Protein AF-A0A8K0GZN4-F1 (afdb_monomer_lite)

InterPro domains:
  IPR036641 HPT domain superfamily [G3DSA:1.20.120.160] (2-124)
  IPR036641 HPT domain superfamily [SSF47226] (6-118)
  IPR045871 Histidine-containing phosphotransfer protein 1-5/Phosphorelay intermediate protein YPD1 [PTHR28242] (8-88)

Sequence (128 aa):
MEANKPLRQQIASMRQSLFDEGILDNHYMQLENLEDNDNPNFAEEVMSLYCRDSTKIIASLHQALEKPGPLDVNKLDKLLHQLKGGSARTKSMFQQLQKEHDTLRARIEPYFQLLRQVGPCETAQRPK

Secondary structure (DSSP, 8-state):
--TTHHHHHHHHHHHHHHHHTTSS-HHHHHHHTT--SSSTTHHHHHHHHHHHHHHHHHHHHHHHHHSSSS--HHHHHHHHHHHHHHHHHHHHHHHHHHHHHHHHHHHHHHHHHHHHHH------PPP-

Foldseek 3Di:
DCPCVVVVVVVVVVVVVCVVVVVDDVLLVLQVVPADPVHHCSSVVLVVVLVVVLVVLVVVLVCQVPDPDDRPVVSNVVSVVVNVVSVVVSSVVSVVVVVVVVVVVVVVVVVVVVVVVVPPPPDDDDDD

Structure (mmCIF, N/CA/C/O backbone):
data_AF-A0A8K0GZN4-F1
#
_entry.id   AF-A0A8K0GZN4-F1
#
loop_
_atom_site.group_PDB
_atom_site.id
_atom_site.type_symbol
_atom_site.label_atom_id
_atom_site.label_alt_id
_atom_site.label_comp_id
_atom_site.label_asym_id
_atom_site.label_entity_id
_atom_site.label_seq_id
_atom_site.pdbx_PDB_ins_code
_atom_site.Cartn_x
_atom_site.Cartn_y
_atom_site.Cartn_z
_atom_site.occupancy
_atom_site.B_iso_or_equiv
_atom_site.auth_seq_id
_atom_site.auth_comp_id
_atom_site.auth_asym_id
_atom_site.auth_atom_id
_atom_site.pdbx_PDB_model_num
ATOM 1 N N . MET A 1 1 ? 34.543 0.104 -3.505 1.00 53.56 1 MET A N 1
ATOM 2 C CA . MET A 1 1 ? 33.255 0.419 -2.842 1.00 53.56 1 MET A CA 1
ATOM 3 C C . MET A 1 1 ? 32.899 -0.683 -1.831 1.00 53.56 1 MET A C 1
ATOM 5 O O . MET A 1 1 ? 31.916 -1.382 -2.021 1.00 53.56 1 MET A O 1
ATOM 9 N N . GLU A 1 2 ? 33.689 -0.873 -0.765 1.00 57.75 2 GLU A N 1
ATOM 10 C CA . GLU A 1 2 ? 33.465 -1.955 0.228 1.00 57.75 2 GLU A CA 1
ATOM 11 C C . GLU A 1 2 ? 32.754 -1.488 1.515 1.00 57.75 2 GLU A C 1
ATOM 13 O O . GLU A 1 2 ? 32.140 -2.293 2.208 1.00 57.75 2 GLU A O 1
ATOM 18 N N . ALA A 1 3 ? 32.751 -0.181 1.806 1.00 62.88 3 ALA A N 1
ATOM 19 C CA . ALA A 1 3 ? 32.280 0.365 3.085 1.00 62.88 3 ALA A CA 1
ATOM 20 C C . ALA A 1 3 ? 30.773 0.183 3.365 1.00 62.88 3 ALA A C 1
ATOM 22 O O . ALA A 1 3 ? 30.355 0.261 4.513 1.00 62.88 3 ALA A O 1
ATOM 23 N N . ASN A 1 4 ? 29.956 -0.091 2.341 1.00 69.12 4 ASN A N 1
ATOM 24 C CA . ASN A 1 4 ? 28.499 -0.228 2.481 1.00 69.12 4 ASN A CA 1
ATOM 25 C C . ASN A 1 4 ? 27.988 -1.671 2.385 1.00 69.12 4 ASN A C 1
ATOM 27 O O . ASN A 1 4 ? 26.781 -1.899 2.431 1.00 69.12 4 ASN A O 1
ATOM 31 N N . LYS A 1 5 ? 28.880 -2.656 2.253 1.00 75.44 5 LYS A N 1
ATOM 32 C CA . LYS A 1 5 ? 28.504 -4.072 2.180 1.00 75.44 5 LYS A CA 1
ATOM 33 C C . LYS A 1 5 ? 27.673 -4.554 3.388 1.00 75.44 5 LYS A C 1
ATOM 35 O O . LYS A 1 5 ? 26.636 -5.167 3.136 1.00 75.44 5 LYS A O 1
ATOM 40 N N . PRO A 1 6 ? 28.028 -4.247 4.657 1.00 83.00 6 PRO A N 1
ATOM 41 C CA . PRO A 1 6 ? 27.226 -4.699 5.797 1.00 83.00 6 PRO A CA 1
ATOM 42 C C . PRO A 1 6 ? 25.845 -4.031 5.846 1.00 83.00 6 PRO A C 1
ATOM 44 O O . PRO A 1 6 ? 24.854 -4.707 6.100 1.00 83.00 6 PRO A O 1
ATOM 47 N N . LEU A 1 7 ? 25.752 -2.737 5.518 1.00 78.50 7 LEU A N 1
ATOM 48 C CA . LEU A 1 7 ? 24.479 -2.007 5.493 1.00 78.50 7 LEU A CA 1
ATOM 49 C C . LEU A 1 7 ? 23.542 -2.518 4.392 1.00 78.50 7 LEU A C 1
ATOM 51 O O . LEU A 1 7 ? 22.360 -2.727 4.636 1.00 78.50 7 LEU A O 1
ATOM 55 N N . ARG A 1 8 ? 24.067 -2.800 3.194 1.00 75.88 8 ARG A N 1
ATOM 56 C CA . ARG A 1 8 ? 23.284 -3.401 2.099 1.00 75.88 8 ARG A CA 1
ATOM 57 C C . ARG A 1 8 ? 22.748 -4.781 2.467 1.00 75.88 8 ARG A C 1
ATOM 59 O O . ARG A 1 8 ? 21.605 -5.091 2.150 1.00 75.88 8 ARG A O 1
ATOM 66 N N . GLN A 1 9 ? 23.559 -5.591 3.145 1.00 81.00 9 GLN A N 1
ATOM 67 C CA . GLN A 1 9 ? 23.131 -6.900 3.629 1.00 81.00 9 GLN A CA 1
ATOM 68 C C . GLN A 1 9 ? 22.058 -6.769 4.714 1.00 81.00 9 GLN A C 1
ATOM 70 O O . GLN A 1 9 ? 21.072 -7.494 4.675 1.00 81.00 9 GLN A O 1
ATOM 75 N N . GLN A 1 10 ? 22.206 -5.815 5.636 1.00 78.38 10 GLN A N 1
ATOM 76 C CA . GLN A 1 10 ? 21.201 -5.539 6.658 1.00 78.38 10 GLN A CA 1
ATOM 77 C C . GLN A 1 10 ? 19.862 -5.104 6.043 1.00 78.38 10 GLN A C 1
ATOM 79 O O . GLN A 1 10 ? 18.825 -5.636 6.427 1.00 78.38 10 GLN A O 1
ATOM 84 N N . ILE A 1 11 ? 19.884 -4.207 5.051 1.00 79.38 11 ILE A N 1
ATOM 85 C CA . ILE A 1 11 ? 18.684 -3.777 4.312 1.00 79.38 11 ILE A CA 1
ATOM 86 C C . ILE A 1 11 ? 18.020 -4.969 3.616 1.00 79.38 11 ILE A C 1
ATOM 88 O O . ILE A 1 11 ? 16.810 -5.144 3.728 1.00 79.38 11 ILE A O 1
ATOM 92 N N . ALA A 1 12 ? 18.800 -5.817 2.938 1.00 81.88 12 ALA A N 1
ATOM 93 C CA . ALA A 1 12 ? 18.270 -7.004 2.270 1.00 81.88 12 ALA A CA 1
ATOM 94 C C . ALA A 1 12 ? 17.624 -7.987 3.262 1.00 81.88 12 ALA A C 1
ATOM 96 O O . ALA A 1 12 ? 16.524 -8.472 3.004 1.00 81.88 12 ALA A O 1
ATOM 97 N N . SER A 1 13 ? 18.263 -8.232 4.412 1.00 84.69 13 SER A N 1
ATOM 98 C CA . SER A 1 13 ? 17.717 -9.095 5.466 1.00 84.69 13 SER A CA 1
ATOM 99 C C . SER A 1 13 ? 16.428 -8.534 6.069 1.00 84.69 13 SER A C 1
ATOM 101 O O . SER A 1 13 ? 15.468 -9.278 6.237 1.00 84.69 13 SER A O 1
ATOM 103 N N . MET A 1 14 ? 16.384 -7.230 6.362 1.00 79.94 14 MET A N 1
ATOM 104 C CA . MET A 1 14 ? 15.175 -6.570 6.873 1.00 79.94 14 MET A CA 1
ATOM 105 C C . MET A 1 14 ? 14.041 -6.615 5.851 1.00 79.94 14 MET A C 1
ATOM 107 O O . MET A 1 14 ? 12.905 -6.917 6.195 1.00 79.94 14 MET A O 1
ATOM 111 N N . ARG A 1 15 ? 14.340 -6.350 4.576 1.00 82.81 15 ARG A N 1
ATOM 112 C CA . ARG A 1 15 ? 13.344 -6.445 3.509 1.00 82.81 15 ARG A CA 1
ATOM 113 C C . ARG A 1 15 ? 12.781 -7.861 3.428 1.00 82.81 15 ARG A C 1
ATOM 115 O O . ARG A 1 15 ? 11.568 -8.011 3.384 1.00 82.81 15 ARG A O 1
ATOM 122 N N . GLN A 1 16 ? 13.637 -8.884 3.448 1.00 82.19 16 GLN A N 1
ATOM 123 C CA . GLN A 1 16 ? 13.198 -10.279 3.396 1.00 82.19 16 GLN A CA 1
ATOM 124 C C . GLN A 1 16 ? 12.307 -10.652 4.589 1.00 82.19 16 GLN A C 1
ATOM 126 O O . GLN A 1 16 ? 11.260 -11.251 4.370 1.00 82.19 16 GLN A O 1
ATOM 131 N N . SER A 1 17 ? 12.651 -10.244 5.817 1.00 81.81 17 SER A N 1
ATOM 132 C CA . SER A 1 17 ? 11.817 -10.559 6.987 1.00 81.81 17 SER A CA 1
ATOM 133 C C . SER A 1 17 ? 10.418 -9.946 6.880 1.00 81.81 17 SER A C 1
ATOM 135 O O . SER A 1 17 ? 9.435 -10.604 7.195 1.00 81.81 17 SER A O 1
ATOM 137 N N . LEU A 1 18 ? 10.300 -8.730 6.337 1.00 77.81 18 LEU A N 1
ATOM 138 C CA . LEU A 1 18 ? 9.001 -8.094 6.103 1.00 77.81 18 LEU A CA 1
ATOM 139 C C . LEU A 1 18 ? 8.126 -8.865 5.093 1.00 77.81 18 LEU A C 1
ATOM 141 O O . LEU A 1 18 ? 6.901 -8.851 5.219 1.00 77.81 18 LEU A O 1
ATOM 145 N N . PHE A 1 19 ? 8.727 -9.545 4.112 1.00 79.88 19 PHE A N 1
ATOM 146 C CA . PHE A 1 19 ? 8.007 -10.449 3.204 1.00 79.88 19 PHE A CA 1
ATOM 147 C C . PHE A 1 19 ? 7.649 -11.777 3.875 1.00 79.88 19 PHE A C 1
ATOM 149 O O . PHE A 1 19 ? 6.521 -12.243 3.730 1.00 79.88 19 PHE A O 1
ATOM 156 N N . ASP A 1 20 ? 8.581 -12.368 4.623 1.00 80.44 20 ASP A N 1
ATOM 157 C CA . ASP A 1 20 ? 8.375 -13.648 5.312 1.00 80.44 20 ASP A CA 1
ATOM 158 C C . ASP A 1 20 ? 7.274 -13.545 6.384 1.00 80.44 20 ASP A C 1
ATOM 160 O O . ASP A 1 20 ? 6.487 -14.473 6.569 1.00 80.44 20 ASP A O 1
ATOM 164 N N . GLU A 1 21 ? 7.172 -12.393 7.052 1.00 77.31 21 GLU A N 1
ATOM 165 C CA . GLU A 1 21 ? 6.113 -12.064 8.014 1.00 77.31 21 GLU A CA 1
ATOM 166 C C . GLU A 1 21 ? 4.777 -1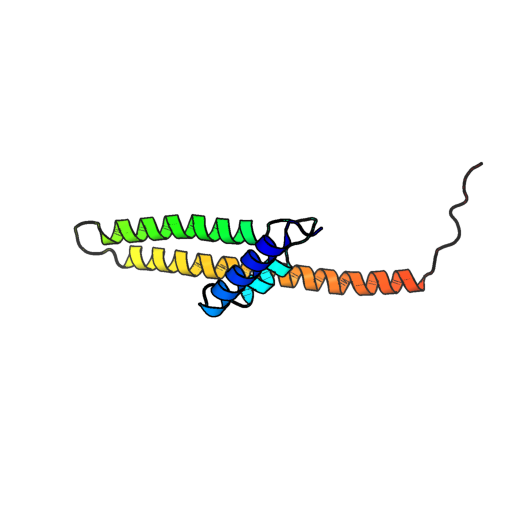1.686 7.340 1.00 77.31 21 GLU A C 1
ATOM 168 O O . GLU A 1 21 ? 3.767 -11.499 8.020 1.00 77.31 21 GLU A O 1
ATOM 173 N N . GLY A 1 22 ? 4.744 -11.565 6.007 1.00 73.38 22 GLY A N 1
ATOM 174 C CA . GLY A 1 22 ? 3.554 -11.188 5.237 1.00 73.38 22 GLY A CA 1
ATOM 175 C C . GLY A 1 22 ? 3.133 -9.722 5.393 1.00 73.38 22 GLY A C 1
ATOM 176 O O . GLY A 1 22 ? 2.015 -9.362 5.020 1.00 73.38 22 GLY A O 1
ATOM 177 N N . ILE A 1 23 ? 4.006 -8.875 5.947 1.00 74.38 23 ILE A N 1
ATOM 178 C CA . ILE A 1 23 ? 3.791 -7.425 6.067 1.00 74.38 23 ILE A CA 1
ATOM 179 C C . ILE A 1 23 ? 3.866 -6.774 4.682 1.00 74.38 23 ILE A C 1
ATOM 181 O O . ILE A 1 23 ? 3.081 -5.877 4.369 1.00 74.38 23 ILE A O 1
ATOM 185 N N . LEU A 1 24 ? 4.797 -7.245 3.850 1.00 79.50 24 LEU A N 1
ATOM 186 C CA . LEU A 1 24 ? 4.927 -6.883 2.444 1.00 79.50 24 LEU A CA 1
ATOM 187 C C . LEU A 1 24 ? 4.512 -8.056 1.558 1.00 79.50 24 LEU A C 1
ATOM 189 O O . LEU A 1 24 ? 4.710 -9.221 1.896 1.00 79.50 24 LEU A O 1
ATOM 193 N N . ASP A 1 25 ? 3.950 -7.741 0.397 1.00 81.25 25 ASP A N 1
ATOM 194 C CA . ASP A 1 25 ? 3.515 -8.720 -0.592 1.00 81.25 25 ASP A CA 1
ATOM 195 C C . ASP A 1 25 ? 3.994 -8.330 -2.000 1.00 81.25 25 ASP A C 1
ATOM 197 O O . ASP A 1 25 ? 4.687 -7.326 -2.201 1.00 81.25 25 ASP A O 1
ATOM 201 N N . ASN A 1 26 ? 3.619 -9.122 -3.008 1.00 82.19 26 ASN A N 1
ATOM 202 C CA . ASN A 1 26 ? 3.978 -8.841 -4.398 1.00 82.19 26 ASN A CA 1
ATOM 203 C C . ASN A 1 26 ? 3.613 -7.418 -4.853 1.00 82.19 26 ASN A C 1
ATOM 205 O O . ASN A 1 26 ? 4.297 -6.901 -5.732 1.00 82.19 26 ASN A O 1
ATOM 209 N N . HIS A 1 27 ? 2.591 -6.772 -4.282 1.00 74.75 27 HIS A N 1
ATOM 210 C CA . HIS A 1 27 ? 2.243 -5.401 -4.654 1.00 74.75 27 HIS A CA 1
ATOM 211 C C . HIS A 1 27 ? 3.329 -4.410 -4.225 1.00 74.75 27 HIS A C 1
ATOM 213 O O . HIS A 1 27 ? 3.624 -3.478 -4.966 1.00 74.75 27 HIS A O 1
ATOM 219 N N . TYR A 1 28 ? 3.975 -4.629 -3.077 1.00 80.69 28 TYR A N 1
ATOM 220 C CA . TYR A 1 28 ? 5.103 -3.795 -2.658 1.00 80.69 28 TYR A CA 1
ATOM 221 C C . TYR A 1 28 ? 6.323 -3.975 -3.570 1.00 80.69 28 TYR A C 1
ATOM 223 O O . TYR A 1 28 ? 6.957 -2.992 -3.938 1.00 80.69 28 TYR A O 1
ATOM 231 N N . MET A 1 29 ? 6.619 -5.202 -4.022 1.00 82.44 29 MET A N 1
ATOM 232 C CA . MET A 1 29 ? 7.693 -5.403 -5.011 1.00 82.44 29 MET A CA 1
ATOM 233 C C . MET A 1 29 ? 7.424 -4.644 -6.306 1.00 82.44 29 MET A C 1
ATOM 235 O O . MET A 1 29 ? 8.342 -4.120 -6.931 1.00 82.44 29 MET A O 1
ATOM 239 N N . GLN A 1 30 ? 6.163 -4.593 -6.727 1.00 78.31 30 GLN A N 1
ATOM 240 C CA . GLN A 1 30 ? 5.803 -3.827 -7.906 1.00 78.31 30 GLN A CA 1
ATOM 241 C C . GLN A 1 30 ? 5.936 -2.315 -7.664 1.00 78.31 30 GLN A C 1
ATOM 243 O O . GLN A 1 30 ? 6.358 -1.611 -8.575 1.00 78.31 30 GLN A O 1
ATOM 248 N N . LEU A 1 31 ? 5.635 -1.831 -6.453 1.00 78.94 31 LEU A N 1
ATOM 249 C CA . LEU A 1 31 ? 5.839 -0.437 -6.048 1.00 78.94 31 LEU A CA 1
ATOM 250 C C . LEU A 1 31 ? 7.322 -0.036 -6.103 1.00 78.94 31 LEU A C 1
ATOM 252 O O . LEU A 1 31 ? 7.640 1.000 -6.673 1.00 78.94 31 LEU A O 1
ATOM 256 N N . GLU A 1 32 ? 8.225 -0.871 -5.577 1.00 82.12 32 GLU A N 1
ATOM 257 C CA . GLU A 1 32 ? 9.678 -0.638 -5.658 1.00 82.12 32 GLU A CA 1
ATOM 258 C C . GLU A 1 32 ? 10.187 -0.624 -7.106 1.00 82.12 32 GLU A C 1
ATOM 260 O O . GLU A 1 32 ? 11.047 0.178 -7.447 1.00 82.12 32 GLU A O 1
ATOM 265 N N . ASN A 1 33 ? 9.639 -1.469 -7.985 1.00 82.94 33 ASN A N 1
ATOM 266 C CA . ASN A 1 33 ? 10.037 -1.510 -9.397 1.00 82.94 33 ASN A CA 1
ATOM 267 C C . ASN A 1 33 ? 9.603 -0.272 -10.207 1.00 82.94 33 ASN A C 1
ATOM 269 O O . ASN A 1 33 ? 10.045 -0.125 -11.346 1.00 82.94 33 ASN A O 1
ATOM 273 N N . LEU A 1 34 ? 8.710 0.568 -9.670 1.00 78.06 34 LEU A N 1
ATOM 274 C CA . LEU A 1 34 ? 8.323 1.846 -10.280 1.00 78.06 34 LEU A CA 1
ATOM 275 C C . LEU A 1 34 ? 9.258 2.995 -9.894 1.00 78.06 34 LEU A C 1
ATOM 277 O O . LEU A 1 34 ? 9.144 4.078 -10.463 1.00 78.06 34 LEU A O 1
ATOM 281 N N . GLU A 1 35 ? 10.136 2.785 -8.919 1.00 79.62 35 GLU A N 1
ATOM 282 C CA . GLU A 1 35 ? 11.138 3.772 -8.555 1.00 79.62 35 GLU A CA 1
ATOM 283 C C . GLU A 1 35 ? 12.257 3.787 -9.602 1.00 79.62 35 GLU A C 1
ATOM 285 O O . GLU A 1 35 ? 12.841 2.753 -9.938 1.00 79.62 35 GLU A O 1
ATOM 290 N N . ASP A 1 36 ? 12.560 4.971 -10.123 1.00 82.69 36 ASP A N 1
ATOM 291 C CA . ASP A 1 36 ? 13.638 5.193 -11.080 1.00 82.69 36 ASP A CA 1
ATOM 292 C C . ASP A 1 36 ? 14.427 6.467 -10.730 1.00 82.69 36 ASP A C 1
ATOM 294 O O . ASP A 1 36 ? 14.203 7.103 -9.700 1.00 82.69 36 ASP A O 1
ATOM 298 N N . ASN A 1 37 ? 15.405 6.826 -11.564 1.00 81.81 37 ASN A N 1
ATOM 299 C CA . ASN A 1 37 ? 16.242 8.001 -11.310 1.00 81.81 37 ASN A CA 1
ATOM 300 C C . ASN A 1 37 ? 15.479 9.333 -11.437 1.00 81.81 37 ASN A C 1
ATOM 302 O O . ASN A 1 37 ? 15.944 10.332 -10.888 1.00 81.81 37 ASN A O 1
ATOM 306 N N . ASP A 1 38 ? 14.357 9.359 -12.163 1.00 77.25 38 ASP A N 1
ATOM 307 C CA . ASP A 1 38 ? 13.528 10.549 -12.372 1.00 77.25 38 ASP A CA 1
ATOM 308 C C . ASP A 1 38 ? 12.462 10.700 -11.267 1.00 77.25 38 ASP A C 1
ATOM 310 O O . ASP A 1 38 ? 12.000 11.811 -11.001 1.00 77.25 38 ASP A O 1
ATOM 314 N N . ASN A 1 39 ? 12.117 9.606 -10.579 1.00 76.69 39 ASN A N 1
ATOM 315 C CA . ASN A 1 39 ? 11.187 9.560 -9.451 1.00 76.69 39 ASN A CA 1
ATOM 316 C C . ASN A 1 39 ? 11.748 8.740 -8.265 1.00 76.69 39 ASN A C 1
ATOM 318 O O . ASN A 1 39 ? 11.203 7.680 -7.929 1.00 76.69 39 ASN A O 1
ATOM 322 N N . PRO A 1 40 ? 12.844 9.197 -7.627 1.00 81.31 40 PRO A N 1
ATOM 323 C CA . PRO A 1 40 ? 13.441 8.499 -6.492 1.00 81.31 40 PRO A CA 1
ATOM 324 C C . PRO A 1 40 ? 12.530 8.559 -5.256 1.00 81.31 40 PRO A C 1
ATOM 326 O O . PRO A 1 40 ? 11.848 9.556 -5.026 1.00 81.31 40 PRO A O 1
ATOM 329 N N . ASN A 1 41 ? 12.587 7.534 -4.401 1.00 82.94 41 ASN A N 1
ATOM 330 C CA . ASN A 1 41 ? 11.801 7.396 -3.162 1.00 82.94 41 ASN A CA 1
ATOM 331 C C . ASN A 1 41 ? 10.279 7.246 -3.351 1.00 82.94 41 ASN A C 1
ATOM 333 O O . ASN A 1 41 ? 9.517 7.379 -2.390 1.00 82.94 41 ASN A O 1
ATOM 337 N N . PHE A 1 42 ? 9.801 6.946 -4.559 1.00 80.56 42 PHE A N 1
ATOM 338 C CA . PHE A 1 42 ? 8.372 6.778 -4.829 1.00 80.56 42 PHE A CA 1
ATOM 339 C C . PHE A 1 42 ? 7.699 5.769 -3.887 1.00 80.56 42 PHE A C 1
ATOM 341 O O . PHE A 1 42 ? 6.606 6.016 -3.364 1.00 80.56 42 PHE A O 1
ATOM 348 N N . ALA A 1 43 ? 8.360 4.634 -3.635 1.00 78.94 43 ALA A N 1
ATOM 349 C CA . ALA A 1 43 ? 7.822 3.615 -2.744 1.00 78.94 43 ALA A CA 1
ATOM 350 C C . ALA A 1 43 ? 7.695 4.133 -1.302 1.00 78.94 43 ALA A C 1
ATOM 352 O O . ALA A 1 43 ? 6.685 3.882 -0.635 1.00 78.94 43 ALA A O 1
ATOM 353 N N . GLU A 1 44 ? 8.678 4.910 -0.841 1.00 83.00 44 GLU A N 1
ATOM 354 C CA . GLU A 1 44 ? 8.655 5.557 0.471 1.00 83.00 44 GLU A CA 1
ATOM 355 C C . GLU A 1 44 ? 7.510 6.570 0.579 1.00 83.00 44 GLU A C 1
ATOM 357 O O . GLU A 1 44 ? 6.787 6.562 1.578 1.00 83.00 44 GLU A O 1
ATOM 362 N N . GLU A 1 45 ? 7.299 7.416 -0.432 1.00 81.81 45 GLU A N 1
ATOM 363 C CA . GLU A 1 45 ? 6.244 8.435 -0.420 1.00 81.81 45 GLU A CA 1
ATOM 364 C C . GLU A 1 45 ? 4.846 7.814 -0.341 1.00 81.81 45 GLU A C 1
ATOM 366 O O . GLU A 1 45 ? 4.016 8.227 0.480 1.00 81.81 45 GLU A O 1
ATOM 371 N N . VAL A 1 46 ? 4.591 6.783 -1.150 1.00 78.44 46 VAL A N 1
ATOM 372 C CA . VAL A 1 46 ? 3.306 6.073 -1.172 1.00 78.44 46 VAL A CA 1
ATOM 373 C C . VAL A 1 46 ? 3.037 5.385 0.167 1.00 78.44 46 VAL A C 1
ATOM 375 O O . VAL A 1 46 ? 1.932 5.500 0.715 1.00 78.44 46 VAL A O 1
ATOM 378 N N . MET A 1 47 ? 4.042 4.712 0.733 1.00 77.88 47 MET A N 1
ATOM 379 C CA . MET A 1 47 ? 3.917 4.061 2.039 1.00 77.88 47 MET A CA 1
ATOM 380 C C . MET A 1 47 ? 3.750 5.081 3.168 1.00 77.88 47 MET A C 1
ATOM 382 O O . MET A 1 47 ? 2.897 4.904 4.039 1.00 77.88 47 MET A O 1
ATOM 386 N N . SER A 1 48 ? 4.490 6.187 3.130 1.00 79.50 48 SER A N 1
ATOM 387 C CA . SER A 1 48 ? 4.396 7.270 4.114 1.00 79.50 48 SER A CA 1
ATOM 388 C C . SER A 1 48 ? 3.021 7.931 4.101 1.00 79.50 48 SER A C 1
ATOM 390 O O . SER A 1 48 ? 2.439 8.176 5.163 1.00 79.50 48 SER A O 1
ATOM 392 N N . LEU A 1 49 ? 2.457 8.176 2.914 1.00 79.44 49 LEU A N 1
ATOM 393 C CA . LEU A 1 49 ? 1.104 8.704 2.764 1.00 79.44 49 LEU A CA 1
ATOM 394 C C . LEU A 1 49 ? 0.068 7.745 3.363 1.00 79.44 49 LEU A C 1
ATOM 396 O O . LEU A 1 49 ? -0.764 8.167 4.171 1.00 79.44 49 LEU A O 1
ATOM 400 N N . TYR A 1 50 ? 0.161 6.455 3.029 1.00 76.38 50 TYR A N 1
ATOM 401 C CA . TYR A 1 50 ? -0.722 5.426 3.577 1.00 76.38 50 TYR A CA 1
ATOM 402 C C . TYR A 1 50 ? -0.636 5.344 5.109 1.00 76.38 50 TYR A C 1
ATOM 404 O O . TYR A 1 50 ? -1.669 5.343 5.786 1.00 76.38 50 TYR A O 1
ATOM 412 N N . CYS A 1 51 ? 0.573 5.323 5.674 1.00 74.88 51 CYS A N 1
ATOM 413 C CA . CYS A 1 51 ? 0.797 5.277 7.119 1.00 74.88 51 CYS A CA 1
ATOM 414 C C . CYS A 1 51 ? 0.235 6.515 7.827 1.00 74.88 51 CYS A C 1
ATOM 416 O O . CYS A 1 51 ? -0.429 6.395 8.863 1.00 74.88 51 CYS A O 1
ATOM 418 N N . ARG A 1 52 ? 0.449 7.707 7.258 1.00 80.94 52 ARG A N 1
ATOM 419 C CA . ARG A 1 52 ? -0.055 8.972 7.808 1.00 80.94 52 ARG A CA 1
ATOM 420 C C . ARG A 1 52 ? -1.578 8.996 7.870 1.00 80.94 52 ARG A C 1
ATOM 422 O O . ARG A 1 52 ? -2.145 9.392 8.891 1.00 80.94 52 ARG A O 1
ATOM 429 N N . ASP A 1 53 ? -2.239 8.577 6.798 1.00 79.62 53 ASP A N 1
ATOM 430 C CA . ASP A 1 53 ? -3.699 8.583 6.729 1.00 79.62 53 ASP A CA 1
ATOM 431 C C . ASP A 1 53 ? -4.301 7.485 7.615 1.00 79.62 53 ASP A C 1
ATOM 433 O O . ASP A 1 53 ? -5.246 7.741 8.366 1.00 79.62 53 ASP A O 1
ATOM 437 N N . SER A 1 54 ? -3.693 6.296 7.630 1.00 75.25 54 SER A N 1
ATOM 438 C CA . SER A 1 54 ? -4.108 5.185 8.494 1.00 75.25 54 SER A CA 1
ATOM 439 C C . SER A 1 54 ? -3.994 5.534 9.978 1.00 75.25 54 SER A C 1
ATOM 441 O O . SER A 1 54 ? -4.924 5.268 10.736 1.00 75.25 54 SER A O 1
ATOM 443 N N . THR A 1 55 ? -2.917 6.210 10.396 1.00 79.00 55 THR A N 1
ATOM 444 C CA . THR A 1 55 ? -2.722 6.650 11.791 1.00 79.00 55 THR A CA 1
ATOM 445 C C . THR A 1 55 ? -3.862 7.556 12.265 1.00 79.00 55 THR A C 1
ATOM 447 O O . THR A 1 55 ? -4.380 7.375 13.367 1.00 79.00 55 THR A O 1
ATOM 450 N N . LYS A 1 56 ? -4.319 8.497 11.426 1.00 83.81 56 LYS A N 1
ATOM 451 C CA . LYS A 1 56 ? -5.447 9.388 11.763 1.00 83.81 56 LYS A CA 1
ATOM 452 C C . LYS A 1 56 ? -6.758 8.618 11.922 1.00 83.81 56 LYS A C 1
ATOM 454 O O . LYS A 1 56 ? -7.545 8.906 12.829 1.00 83.81 56 LYS A O 1
ATOM 459 N N . ILE A 1 57 ? -6.997 7.638 11.050 1.00 78.00 57 ILE A N 1
ATOM 460 C CA . ILE A 1 57 ? -8.198 6.798 11.104 1.00 78.00 57 ILE A CA 1
ATOM 461 C C . ILE A 1 57 ? -8.169 5.910 12.354 1.00 78.00 57 ILE A C 1
ATOM 463 O O . ILE A 1 57 ? -9.167 5.847 13.066 1.00 78.00 57 ILE A O 1
ATOM 467 N N . ILE A 1 58 ? -7.027 5.293 12.674 1.00 78.88 58 ILE A N 1
ATOM 468 C CA . ILE A 1 58 ? -6.844 4.465 13.877 1.00 78.88 58 ILE A CA 1
ATOM 469 C C . ILE A 1 58 ? -7.039 5.290 15.153 1.00 78.88 58 ILE A C 1
ATOM 471 O O . ILE A 1 58 ? -7.778 4.869 16.038 1.00 78.88 58 ILE A O 1
ATOM 475 N N . ALA A 1 59 ? -6.474 6.497 15.233 1.00 82.88 59 ALA A N 1
ATOM 476 C CA . ALA A 1 59 ? -6.709 7.389 16.371 1.00 82.88 59 ALA A CA 1
ATOM 477 C C . ALA A 1 59 ? -8.203 7.731 16.533 1.00 82.88 59 ALA A C 1
ATOM 479 O O . ALA A 1 59 ? -8.738 7.730 17.641 1.00 82.88 59 ALA A O 1
ATOM 480 N N . SER A 1 60 ? -8.901 7.954 15.415 1.00 84.12 60 SER A N 1
ATOM 481 C CA . SER A 1 60 ? -10.348 8.199 15.412 1.00 84.12 60 SER A CA 1
ATOM 482 C C . SER A 1 60 ? -11.156 6.969 15.846 1.00 84.12 60 SER A C 1
ATOM 484 O O . SER A 1 60 ? -12.192 7.122 16.494 1.00 84.12 60 SER A O 1
ATOM 486 N N . LEU A 1 61 ? -10.692 5.758 15.506 1.00 79.62 61 LEU A N 1
ATOM 487 C CA . LEU A 1 61 ? -11.268 4.490 15.965 1.00 79.62 61 LEU A CA 1
ATOM 488 C C . LEU A 1 61 ? -11.091 4.326 17.477 1.00 79.62 61 LEU A C 1
ATOM 490 O O . LEU A 1 61 ? -12.075 4.080 18.169 1.00 79.62 61 LEU A O 1
ATOM 494 N N . HIS A 1 62 ? -9.875 4.521 17.994 1.00 79.62 62 HIS A N 1
ATOM 495 C CA . HIS A 1 62 ? -9.590 4.433 19.430 1.00 79.62 62 HIS A CA 1
ATOM 496 C C . HIS A 1 62 ? -10.467 5.403 20.225 1.00 79.62 62 HIS A C 1
ATOM 498 O O . HIS A 1 62 ? -11.172 4.987 21.139 1.00 79.62 62 HIS A O 1
ATOM 504 N N . GLN A 1 63 ? -10.544 6.668 19.801 1.00 86.38 63 GLN A N 1
ATOM 505 C CA . GLN A 1 63 ? -11.390 7.661 20.464 1.00 86.38 63 GLN A CA 1
ATOM 506 C C . GLN A 1 63 ? -12.883 7.289 20.430 1.00 86.38 63 GLN A C 1
ATOM 508 O O . GLN A 1 63 ? -13.623 7.588 21.367 1.00 86.38 63 GLN A O 1
ATOM 513 N N . ALA A 1 64 ? -13.356 6.660 19.348 1.00 82.25 64 ALA A N 1
ATOM 514 C CA . ALA A 1 64 ? -14.740 6.202 19.252 1.00 82.25 64 ALA A CA 1
ATOM 515 C C . ALA A 1 64 ? -15.039 5.027 20.199 1.00 82.25 64 ALA A C 1
ATOM 517 O O . ALA A 1 64 ? -16.164 4.934 20.684 1.00 82.25 64 ALA A O 1
ATOM 518 N N . LEU A 1 65 ? -14.050 4.167 20.463 1.00 81.19 65 LEU A N 1
ATOM 519 C CA . LEU A 1 65 ? -14.158 3.012 21.361 1.00 81.19 65 LEU A CA 1
ATOM 520 C C . LEU A 1 65 ? -14.009 3.389 22.843 1.00 81.19 65 LEU A C 1
ATOM 522 O O . LEU A 1 65 ? -14.663 2.791 23.688 1.00 81.19 65 LEU A O 1
ATOM 526 N N . GLU A 1 66 ? -13.176 4.380 23.162 1.00 88.25 66 GLU A N 1
ATOM 527 C CA . GLU A 1 66 ? -12.936 4.839 24.539 1.00 88.25 66 GLU A CA 1
ATOM 528 C C . GLU A 1 66 ? -14.039 5.764 25.073 1.00 88.25 66 GLU A C 1
ATOM 530 O O . GLU A 1 66 ? -14.131 6.004 26.279 1.00 88.25 66 GLU A O 1
ATOM 535 N N . LYS A 1 67 ? -14.884 6.313 24.190 1.00 83.50 67 LYS A N 1
ATOM 536 C CA . LYS A 1 67 ? -15.929 7.258 24.585 1.00 83.50 67 LYS A CA 1
ATOM 537 C C . LYS A 1 67 ? -16.978 6.564 25.472 1.00 83.50 67 LYS A C 1
ATOM 539 O O . LYS A 1 67 ? -17.608 5.610 25.020 1.00 83.50 67 LYS A O 1
ATOM 544 N N . PRO A 1 68 ? -17.261 7.082 26.683 1.00 80.50 68 PRO A N 1
ATOM 545 C CA . PRO A 1 68 ? -18.324 6.547 27.526 1.00 80.50 68 PRO A CA 1
ATOM 546 C C . PRO A 1 68 ? -19.689 6.683 26.843 1.00 80.50 68 PRO A C 1
ATOM 548 O O . PRO A 1 68 ? -20.067 7.775 26.410 1.00 80.50 68 PRO A O 1
ATOM 551 N N . GLY A 1 69 ? -20.440 5.584 26.774 1.00 82.94 69 GLY A N 1
ATOM 552 C CA . GLY A 1 69 ? -21.785 5.545 26.201 1.00 82.94 69 GLY A CA 1
ATOM 553 C C . GLY A 1 69 ? -21.979 4.410 25.192 1.00 82.94 69 GLY A C 1
ATOM 554 O O . GLY A 1 69 ? -21.078 3.598 24.987 1.00 82.94 69 GLY A O 1
ATOM 555 N N . PRO A 1 70 ? -23.170 4.320 24.575 1.00 82.12 70 PRO A N 1
ATOM 556 C CA . PRO A 1 70 ? -23.437 3.324 23.549 1.00 82.12 70 PRO A CA 1
ATOM 557 C C . PRO A 1 70 ? -22.538 3.553 22.329 1.00 82.12 70 PRO A C 1
ATOM 559 O O . PRO A 1 70 ? -22.407 4.675 21.834 1.00 82.12 70 PRO A O 1
ATOM 562 N N . LEU A 1 71 ? -21.930 2.469 21.847 1.00 84.06 71 LEU A N 1
ATOM 563 C CA . LEU A 1 71 ? -21.039 2.488 20.694 1.00 84.06 71 LEU A CA 1
ATOM 564 C C . LEU A 1 71 ? -21.801 2.898 19.426 1.00 84.06 71 LEU A C 1
ATOM 566 O O . LEU A 1 71 ? -22.797 2.278 19.054 1.00 84.06 71 LEU A O 1
ATOM 570 N N . ASP A 1 72 ? -21.293 3.909 18.724 1.00 86.38 72 ASP A N 1
ATOM 571 C CA . ASP A 1 72 ? -21.809 4.300 17.412 1.00 86.38 72 ASP A CA 1
ATOM 572 C C . ASP A 1 72 ? -21.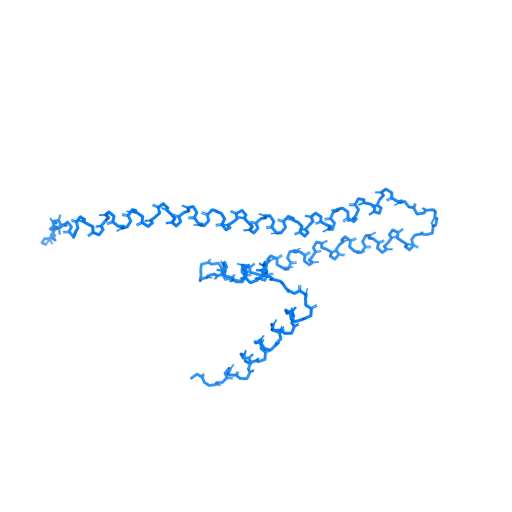242 3.371 16.327 1.00 86.38 72 ASP A C 1
ATOM 574 O O . ASP A 1 72 ? -20.191 3.624 15.728 1.00 86.38 72 ASP A O 1
ATOM 578 N N . VAL A 1 73 ? -21.950 2.264 16.090 1.00 86.62 73 VAL A N 1
ATOM 579 C CA . VAL A 1 73 ? -21.569 1.233 15.112 1.00 86.62 73 VAL A CA 1
ATOM 580 C C . VAL A 1 73 ? -21.498 1.797 13.689 1.00 86.62 73 VAL A C 1
ATOM 582 O O . VAL A 1 73 ? -20.638 1.388 12.915 1.00 86.62 73 VAL A O 1
ATOM 585 N N . ASN A 1 74 ? -22.329 2.787 13.345 1.00 88.44 74 ASN A N 1
ATOM 586 C CA . ASN A 1 74 ? -22.307 3.410 12.018 1.00 88.44 74 ASN A CA 1
ATOM 587 C C . ASN A 1 74 ? -21.040 4.245 11.811 1.00 88.44 74 ASN A C 1
ATOM 589 O O . ASN A 1 74 ? -20.456 4.254 10.725 1.00 88.44 74 ASN A O 1
ATOM 593 N N . LYS A 1 75 ? -20.598 4.961 12.850 1.00 85.56 75 LYS A N 1
ATOM 594 C CA . LYS A 1 75 ? -19.321 5.680 12.817 1.00 85.56 75 LYS A CA 1
ATOM 595 C C . LYS A 1 75 ? -18.145 4.708 12.726 1.00 85.56 75 LYS A C 1
ATOM 597 O O . LYS A 1 75 ? -17.220 4.964 11.955 1.00 85.56 75 LYS A O 1
ATOM 602 N N . LEU A 1 76 ? -18.192 3.602 13.470 1.00 85.75 76 LEU A N 1
ATOM 603 C CA . LEU A 1 76 ? -17.164 2.563 13.423 1.00 85.75 76 LEU A CA 1
ATOM 604 C C . LEU A 1 76 ? -17.056 1.945 12.022 1.00 85.75 76 LEU A C 1
ATOM 606 O O . LEU A 1 76 ? -15.961 1.880 11.467 1.00 85.75 76 LEU A O 1
ATOM 610 N N . ASP A 1 77 ? -18.187 1.573 11.424 1.00 82.81 77 ASP A N 1
ATOM 611 C CA . ASP A 1 77 ? -18.239 0.999 10.079 1.00 82.81 77 ASP A CA 1
ATOM 612 C C . ASP A 1 77 ? -17.659 1.958 9.028 1.00 82.81 77 ASP A C 1
ATOM 614 O O . ASP A 1 77 ? -16.801 1.574 8.235 1.00 82.81 77 ASP A O 1
ATOM 618 N N . LYS A 1 78 ? -18.001 3.252 9.098 1.00 88.12 78 LYS A N 1
ATOM 619 C CA . LYS A 1 78 ? -17.422 4.279 8.214 1.00 88.12 78 LYS A CA 1
ATOM 620 C C . LYS A 1 78 ? -15.908 4.419 8.362 1.00 88.12 78 LYS A C 1
ATOM 622 O O . LYS A 1 78 ? -15.225 4.645 7.363 1.00 88.12 78 LYS A O 1
ATOM 627 N N . LEU A 1 79 ? -15.374 4.341 9.579 1.00 80.94 79 LEU A N 1
ATOM 628 C CA . LEU A 1 79 ? -13.930 4.432 9.822 1.00 80.94 79 LEU A CA 1
ATOM 629 C C . LEU A 1 79 ? -13.204 3.181 9.308 1.00 80.94 79 LEU A C 1
ATOM 631 O O . LEU A 1 79 ? -12.188 3.299 8.624 1.00 80.94 79 LEU A O 1
ATOM 635 N N . LEU A 1 80 ? -13.765 1.993 9.549 1.00 82.94 80 LEU A N 1
ATOM 636 C CA . LEU A 1 80 ? -13.246 0.733 9.013 1.00 82.94 80 LEU A CA 1
ATOM 637 C C . LEU A 1 80 ? -13.295 0.707 7.482 1.00 82.94 80 LEU A C 1
ATOM 639 O O . LEU A 1 80 ? -12.340 0.271 6.839 1.00 82.94 80 LEU A O 1
ATOM 643 N N . HIS A 1 81 ? -14.376 1.209 6.886 1.00 86.50 81 HIS A N 1
ATOM 644 C CA . HIS A 1 81 ? -14.509 1.324 5.440 1.00 86.50 81 HIS A CA 1
ATOM 645 C C . HIS A 1 81 ? -13.483 2.299 4.853 1.00 86.50 81 HIS A C 1
ATOM 647 O O . HIS A 1 81 ? -12.871 1.998 3.833 1.00 86.50 81 HIS A O 1
ATOM 653 N N . GLN A 1 82 ? -13.232 3.439 5.503 1.00 82.62 82 GLN A N 1
ATOM 654 C CA . GLN A 1 82 ? -12.194 4.381 5.074 1.00 82.62 82 GLN A CA 1
ATOM 655 C C . GLN A 1 82 ? -10.790 3.787 5.162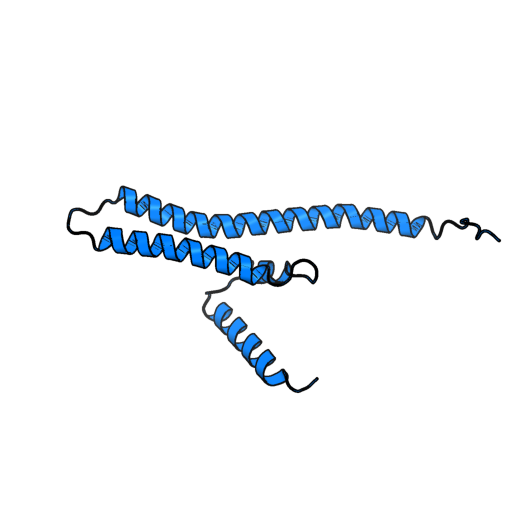 1.00 82.62 82 GLN A C 1
ATOM 657 O O . GLN A 1 82 ? -10.002 3.996 4.240 1.00 82.62 82 GLN A O 1
ATOM 662 N N . LEU A 1 83 ? -10.495 3.022 6.218 1.00 74.06 83 LEU A N 1
ATOM 663 C CA . LEU A 1 83 ? -9.216 2.331 6.379 1.00 74.06 83 LEU A CA 1
ATOM 664 C C . LEU A 1 83 ? -9.012 1.286 5.271 1.00 74.06 83 LEU A C 1
ATOM 666 O O . LEU A 1 83 ? -8.008 1.313 4.560 1.00 74.06 83 LEU A O 1
ATOM 670 N N . LYS A 1 84 ? -10.016 0.423 5.054 1.00 77.12 84 LYS A N 1
ATOM 671 C CA . LYS A 1 84 ? -10.024 -0.562 3.956 1.00 77.12 84 LYS A CA 1
ATOM 672 C C . LYS A 1 84 ? -9.899 0.117 2.591 1.00 77.12 84 LYS A C 1
ATOM 674 O O . LYS A 1 84 ? -9.118 -0.317 1.748 1.00 77.12 84 LYS A O 1
ATOM 679 N N . GLY A 1 85 ? -10.639 1.204 2.389 1.00 72.69 85 GLY A N 1
ATOM 680 C CA . GLY A 1 85 ? -10.622 1.999 1.168 1.00 72.69 85 GLY A CA 1
ATOM 681 C C . GLY A 1 85 ? -9.279 2.681 0.924 1.00 72.69 85 GLY A C 1
ATOM 682 O O . GLY A 1 85 ? -8.860 2.765 -0.222 1.00 72.69 85 GLY A O 1
ATOM 683 N N . GLY A 1 86 ? -8.577 3.130 1.966 1.00 70.56 86 GLY A N 1
ATOM 684 C CA . GLY A 1 86 ? -7.217 3.666 1.857 1.00 70.56 86 GLY A CA 1
ATOM 685 C C . GLY A 1 86 ? -6.253 2.631 1.290 1.00 70.56 86 GLY A C 1
ATOM 686 O O . GLY A 1 86 ? -5.606 2.891 0.280 1.00 70.56 86 GLY A O 1
ATOM 687 N N . SER A 1 87 ? -6.259 1.423 1.859 1.00 66.88 87 SER A N 1
ATOM 688 C CA . SER A 1 87 ? -5.448 0.304 1.362 1.00 66.88 87 SER A CA 1
ATOM 689 C C . SER A 1 87 ? -5.799 -0.062 -0.087 1.00 66.88 87 SER A C 1
ATOM 691 O O . SER A 1 87 ? -4.916 -0.221 -0.930 1.00 66.88 87 SER A O 1
ATOM 693 N N . ALA A 1 88 ? -7.093 -0.127 -0.419 1.00 68.00 88 ALA A N 1
ATOM 694 C CA . ALA A 1 88 ? -7.549 -0.434 -1.774 1.00 68.00 88 ALA A CA 1
ATOM 695 C C . ALA A 1 88 ? -7.205 0.667 -2.795 1.00 68.00 88 ALA A C 1
ATOM 697 O O . ALA A 1 88 ? -6.839 0.355 -3.928 1.00 68.00 88 ALA A O 1
ATOM 698 N N . ARG A 1 89 ? -7.291 1.949 -2.414 1.00 72.88 89 ARG A N 1
ATOM 699 C CA . ARG A 1 89 ? -6.924 3.084 -3.277 1.00 72.88 89 ARG A CA 1
ATOM 700 C C . ARG A 1 89 ? -5.436 3.093 -3.587 1.00 72.88 89 ARG A C 1
ATOM 702 O O . ARG A 1 89 ? -5.095 3.282 -4.746 1.00 72.88 89 ARG A O 1
ATOM 709 N N . THR A 1 90 ? -4.575 2.827 -2.606 1.00 67.25 90 THR A N 1
ATOM 710 C CA . THR A 1 90 ? -3.130 2.692 -2.842 1.00 67.25 90 THR A CA 1
ATOM 711 C C . THR A 1 90 ? -2.842 1.573 -3.845 1.00 67.25 90 THR A C 1
ATOM 713 O O . THR A 1 90 ? -2.135 1.797 -4.824 1.00 67.25 90 THR A O 1
ATOM 716 N N . LYS A 1 91 ? -3.485 0.406 -3.686 1.00 67.06 91 LYS A N 1
ATOM 717 C CA . LYS A 1 91 ? -3.390 -0.704 -4.654 1.00 67.06 91 LYS A CA 1
ATOM 718 C C . LYS A 1 91 ? -3.898 -0.322 -6.049 1.00 67.06 91 LYS A C 1
ATOM 720 O O . LYS A 1 91 ? -3.284 -0.681 -7.047 1.00 67.06 91 LYS A O 1
ATOM 725 N N . SER A 1 92 ? -5.005 0.415 -6.125 1.00 66.44 92 SER A N 1
ATOM 726 C CA . SER A 1 92 ? -5.625 0.807 -7.399 1.00 66.44 92 SER A CA 1
ATOM 727 C C . SER A 1 92 ? -4.821 1.884 -8.129 1.00 66.44 92 SER A C 1
ATOM 729 O O . SER A 1 92 ? -4.627 1.787 -9.334 1.00 66.44 92 SER A O 1
ATOM 731 N N . MET A 1 93 ? -4.321 2.894 -7.410 1.00 67.62 93 MET A N 1
ATOM 732 C CA . MET A 1 93 ? -3.440 3.931 -7.960 1.00 67.62 93 MET A CA 1
ATOM 733 C C . MET A 1 93 ? -2.162 3.306 -8.522 1.00 67.62 93 MET A C 1
ATOM 735 O O . MET A 1 93 ? -1.745 3.645 -9.626 1.00 67.62 93 MET A O 1
ATOM 739 N N . PHE A 1 94 ? -1.612 2.327 -7.806 1.00 63.91 94 PHE A N 1
ATOM 740 C CA . PHE A 1 94 ? -0.496 1.520 -8.274 1.00 63.91 94 PHE A CA 1
ATOM 741 C C . PHE A 1 94 ? -0.829 0.760 -9.581 1.00 63.91 94 PHE A C 1
ATOM 743 O O . PHE A 1 94 ? -0.115 0.893 -10.574 1.00 63.91 94 PHE A O 1
ATOM 750 N N . GLN A 1 95 ? -1.953 0.031 -9.635 1.00 66.69 95 GLN A N 1
ATOM 751 C CA . GLN A 1 95 ? -2.386 -0.680 -10.851 1.00 66.69 95 GLN A CA 1
ATOM 752 C C . GLN A 1 95 ? -2.611 0.264 -12.044 1.00 66.69 95 GLN A C 1
ATOM 754 O O . GLN A 1 95 ? -2.312 -0.086 -13.187 1.00 66.69 95 GLN A O 1
ATOM 759 N N . GLN A 1 96 ? -3.138 1.462 -11.785 1.00 65.94 96 GLN A N 1
ATOM 760 C CA . GLN A 1 96 ? -3.371 2.485 -12.801 1.00 65.94 96 GLN A CA 1
ATOM 761 C C . GLN A 1 96 ? -2.047 2.979 -13.405 1.00 65.94 96 GLN A C 1
ATOM 763 O O . GLN A 1 96 ? -1.922 3.020 -14.629 1.00 65.94 96 GLN A O 1
ATOM 768 N N . LEU A 1 97 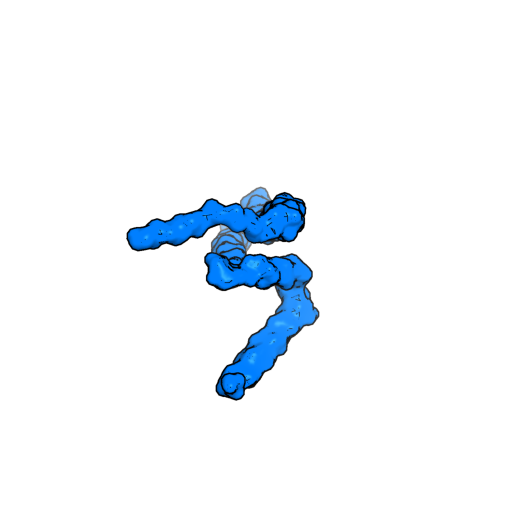? -1.057 3.281 -12.558 1.00 64.50 97 LEU A N 1
ATOM 769 C CA . LEU A 1 97 ? 0.292 3.680 -12.973 1.00 64.50 97 LEU A CA 1
ATOM 770 C C . LEU A 1 97 ? 0.981 2.590 -13.800 1.00 64.50 97 LEU A C 1
ATOM 772 O O . LEU A 1 97 ? 1.525 2.876 -14.864 1.00 64.50 97 LEU A O 1
ATOM 776 N N . GLN A 1 98 ? 0.893 1.329 -13.368 1.00 57.62 98 GLN A N 1
ATOM 777 C CA . GLN A 1 98 ? 1.451 0.200 -14.114 1.00 57.62 98 GLN A CA 1
ATOM 778 C C . GLN A 1 98 ? 0.832 0.083 -15.515 1.00 57.62 98 GLN A C 1
ATOM 780 O O . GLN A 1 98 ? 1.542 -0.044 -16.513 1.00 57.62 98 GLN A O 1
ATOM 785 N N . LYS A 1 99 ? -0.499 0.182 -15.606 1.00 67.81 99 LYS A N 1
ATOM 786 C CA . LYS A 1 99 ? -1.214 0.135 -16.885 1.00 67.81 99 LYS A CA 1
ATOM 787 C C . LYS A 1 99 ? -0.784 1.267 -17.819 1.00 67.81 99 LYS A C 1
ATOM 789 O O . LYS A 1 99 ? -0.632 1.044 -19.023 1.00 67.81 99 LYS A O 1
ATOM 794 N N . GLU A 1 100 ? -0.622 2.475 -17.290 1.00 61.47 100 GLU A N 1
ATOM 795 C CA . GLU A 1 100 ? -0.195 3.638 -18.067 1.00 61.47 100 GLU A CA 1
ATOM 796 C C . GLU A 1 100 ? 1.240 3.473 -18.578 1.00 61.47 100 GLU A C 1
ATOM 798 O O . GLU A 1 100 ? 1.483 3.643 -19.775 1.00 61.47 100 GLU A O 1
ATOM 803 N N . HIS A 1 101 ? 2.154 3.019 -17.716 1.00 59.47 101 HIS A N 1
ATOM 804 C CA . HIS A 1 101 ? 3.528 2.699 -18.090 1.00 59.47 101 HIS A CA 1
ATOM 805 C C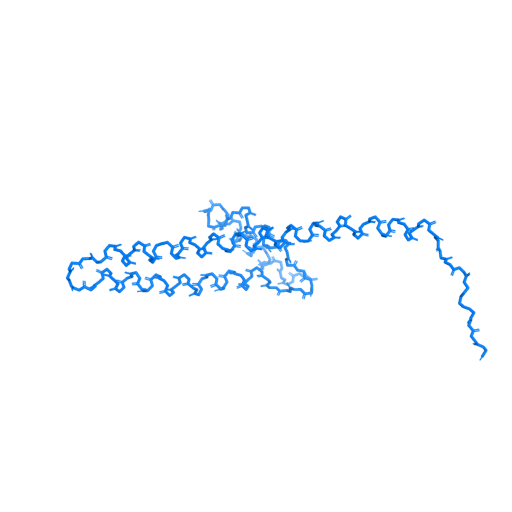 . HIS A 1 101 ? 3.582 1.645 -19.213 1.00 59.47 101 HIS A C 1
ATOM 807 O O . HIS A 1 101 ? 4.257 1.837 -20.228 1.00 59.47 101 HIS A O 1
ATOM 813 N N . ASP A 1 102 ? 2.893 0.512 -19.058 1.00 61.00 102 ASP A N 1
ATOM 814 C CA . ASP A 1 102 ? 2.898 -0.566 -20.056 1.00 61.00 102 ASP A CA 1
ATOM 815 C C . ASP A 1 102 ? 2.305 -0.111 -21.392 1.00 61.00 102 ASP A C 1
ATOM 817 O O . ASP A 1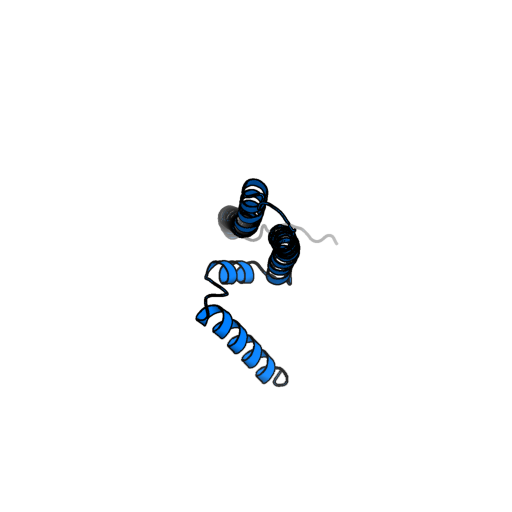 102 ? 2.837 -0.433 -22.458 1.00 61.00 102 ASP A O 1
ATOM 821 N N . THR A 1 103 ? 1.252 0.708 -21.339 1.00 68.00 103 THR A N 1
ATOM 822 C CA . THR A 1 103 ? 0.652 1.327 -22.526 1.00 68.00 103 THR A CA 1
ATOM 823 C C . THR A 1 103 ? 1.651 2.239 -23.232 1.00 68.00 103 THR A C 1
ATOM 825 O O . THR A 1 103 ? 1.790 2.179 -24.454 1.00 68.00 103 THR A O 1
ATOM 828 N N . LEU A 1 104 ? 2.371 3.074 -22.482 1.00 51.56 104 LEU A N 1
ATOM 829 C CA . LEU A 1 104 ? 3.370 3.977 -23.037 1.00 51.56 104 LEU A CA 1
ATOM 830 C C . LEU A 1 104 ? 4.520 3.194 -23.687 1.00 51.56 104 LEU A C 1
ATOM 832 O O . LEU A 1 104 ? 4.855 3.447 -24.845 1.00 51.56 104 LEU A O 1
ATOM 836 N N . ARG A 1 105 ? 5.053 2.176 -22.998 1.00 55.19 105 ARG A N 1
ATOM 837 C CA . ARG A 1 105 ? 6.099 1.282 -23.524 1.00 55.19 105 ARG A CA 1
ATOM 838 C C . ARG A 1 105 ? 5.660 0.598 -24.822 1.00 55.19 105 ARG A C 1
ATOM 840 O O . ARG A 1 105 ? 6.398 0.629 -25.805 1.00 55.19 105 ARG A O 1
ATOM 847 N N . ALA A 1 106 ? 4.447 0.044 -24.857 1.00 68.00 106 ALA A N 1
ATOM 848 C CA . ALA A 1 106 ? 3.896 -0.624 -26.037 1.00 68.00 106 ALA A CA 1
ATOM 849 C C . ALA A 1 106 ? 3.741 0.312 -27.248 1.00 68.00 106 ALA A C 1
ATOM 851 O O . ALA A 1 106 ? 3.781 -0.147 -28.388 1.00 68.00 106 ALA A O 1
ATOM 852 N N . ARG A 1 107 ? 3.573 1.621 -27.023 1.00 65.25 107 ARG A N 1
ATOM 853 C CA . ARG A 1 107 ? 3.475 2.626 -28.094 1.00 65.25 107 ARG A CA 1
ATOM 854 C C . ARG A 1 107 ? 4.834 3.153 -28.548 1.00 65.25 107 ARG A C 1
ATOM 856 O O . ARG A 1 107 ? 4.999 3.464 -29.724 1.00 65.25 107 ARG A O 1
ATOM 863 N N . ILE A 1 108 ? 5.790 3.254 -27.630 1.00 56.97 108 ILE A N 1
ATOM 864 C CA . ILE A 1 108 ? 7.124 3.797 -27.891 1.00 56.97 108 ILE A CA 1
ATOM 865 C C . ILE A 1 108 ? 8.037 2.772 -28.583 1.00 56.97 108 ILE A C 1
ATOM 867 O O . ILE A 1 108 ? 8.790 3.139 -29.485 1.00 56.97 108 ILE A O 1
ATOM 871 N N . GLU A 1 109 ? 7.956 1.488 -28.227 1.00 57.38 109 GLU A N 1
ATOM 872 C CA . GLU A 1 109 ? 8.826 0.455 -28.811 1.00 57.38 109 GLU A CA 1
ATOM 873 C C . GLU A 1 109 ? 8.669 0.330 -30.346 1.00 57.38 109 GLU A C 1
ATOM 875 O O . GLU A 1 109 ? 9.681 0.402 -31.050 1.00 57.38 109 GLU A O 1
ATOM 880 N N . PRO A 1 110 ? 7.448 0.257 -30.920 1.00 74.19 110 PRO A N 1
ATOM 881 C CA . PRO A 1 110 ? 7.271 0.231 -32.373 1.00 74.19 110 PRO A CA 1
ATOM 882 C C . PRO A 1 110 ? 7.784 1.503 -33.057 1.00 74.19 110 PRO A C 1
ATOM 884 O O . PRO A 1 110 ? 8.350 1.439 -34.146 1.00 74.19 110 PRO A O 1
ATOM 887 N N . TYR A 1 111 ? 7.638 2.664 -32.412 1.00 67.75 111 TYR A N 1
ATOM 888 C CA . TYR A 1 111 ? 8.149 3.932 -32.930 1.00 67.75 111 TYR A CA 1
ATOM 889 C C . TYR A 1 111 ? 9.681 3.913 -33.063 1.00 67.75 111 TYR A C 1
ATOM 891 O O . TYR A 1 111 ? 10.214 4.245 -34.123 1.00 67.75 111 TYR A O 1
ATOM 899 N N . PHE A 1 112 ? 10.403 3.437 -32.045 1.00 64.38 112 PHE A N 1
ATOM 900 C CA . PHE A 1 112 ? 11.858 3.277 -32.135 1.00 64.38 112 PHE A CA 1
ATOM 901 C C . PHE A 1 112 ? 12.286 2.160 -33.096 1.00 64.38 112 PHE A C 1
ATOM 903 O O . PHE A 1 112 ? 13.358 2.241 -33.698 1.00 64.38 112 PHE A O 1
ATOM 910 N N . GLN A 1 113 ? 11.483 1.108 -33.273 1.00 74.69 113 GLN A N 1
ATOM 911 C CA . GLN A 1 113 ? 11.725 0.098 -34.312 1.00 74.69 113 GLN A CA 1
ATOM 912 C C . GLN A 1 113 ? 11.599 0.678 -35.723 1.00 74.69 113 GLN A C 1
ATOM 914 O O . GLN A 1 113 ? 12.397 0.328 -36.592 1.00 74.69 113 GLN A O 1
ATOM 919 N N . LEU A 1 114 ? 10.648 1.585 -35.951 1.00 76.19 114 LEU A N 1
ATOM 920 C CA . LEU A 1 114 ? 10.523 2.303 -37.217 1.00 76.19 114 LEU A CA 1
ATOM 921 C C . LEU A 1 114 ? 11.706 3.250 -37.429 1.00 76.19 114 LEU A C 1
ATOM 923 O O . LEU A 1 114 ? 12.336 3.178 -38.478 1.00 76.19 114 LEU A O 1
ATOM 927 N N . LEU A 1 115 ? 12.085 4.054 -36.427 1.00 68.19 115 LEU A N 1
ATOM 928 C CA . LEU A 1 115 ? 13.249 4.952 -36.516 1.00 68.19 115 LEU A CA 1
ATOM 929 C C . LEU A 1 115 ? 14.550 4.212 -36.858 1.00 68.19 115 LEU A C 1
ATOM 931 O O . LEU A 1 115 ? 15.348 4.705 -37.650 1.00 68.19 115 LEU A O 1
ATOM 935 N N . ARG A 1 116 ? 14.753 3.007 -36.310 1.00 75.62 116 ARG A N 1
ATOM 936 C CA . ARG A 1 116 ? 15.918 2.162 -36.621 1.00 75.62 116 ARG A CA 1
ATOM 937 C C . ARG A 1 116 ? 15.933 1.660 -38.071 1.00 75.62 116 ARG A C 1
ATOM 939 O O . ARG A 1 116 ? 17.015 1.441 -38.605 1.00 75.62 116 ARG A O 1
ATOM 946 N N . GLN A 1 117 ? 14.772 1.504 -38.710 1.00 73.44 117 GLN A N 1
ATOM 947 C CA . GLN A 1 117 ? 14.666 1.079 -40.113 1.00 73.44 117 GLN A CA 1
ATOM 948 C C . GLN A 1 117 ? 14.958 2.207 -41.109 1.00 73.44 117 GLN A C 1
ATOM 950 O O . GLN A 1 117 ? 15.352 1.918 -42.235 1.00 73.44 117 GLN A O 1
ATOM 955 N N . VAL A 1 118 ? 14.796 3.476 -40.715 1.00 64.50 118 VAL A N 1
ATOM 956 C CA . VAL A 1 118 ? 15.030 4.617 -41.621 1.00 64.50 118 VAL A CA 1
ATOM 957 C C . VAL A 1 118 ? 16.525 4.958 -41.768 1.00 64.50 118 VAL A C 1
ATOM 959 O O . VAL A 1 118 ? 16.894 5.659 -42.704 1.00 64.50 118 VAL A O 1
ATOM 962 N N . GLY A 1 119 ? 17.406 4.431 -40.903 1.00 57.78 119 GLY A N 1
ATOM 963 C CA . GLY A 1 119 ? 18.839 4.767 -40.899 1.00 57.78 119 GLY A CA 1
ATOM 964 C C . GLY A 1 119 ? 19.113 6.252 -40.581 1.00 57.78 119 GLY A C 1
ATOM 965 O O . GLY A 1 119 ? 18.178 7.050 -40.484 1.00 57.78 119 GLY A O 1
ATOM 966 N N . PRO A 1 120 ? 20.379 6.671 -40.372 1.00 56.66 120 PRO A N 1
ATOM 967 C CA . PRO A 1 120 ? 20.687 8.086 -40.222 1.00 56.66 120 PRO A CA 1
ATOM 968 C C . PRO A 1 120 ? 20.351 8.786 -41.537 1.00 56.66 120 PRO A C 1
ATOM 970 O O . PRO A 1 120 ? 20.957 8.499 -42.566 1.00 56.66 120 PRO A O 1
ATOM 973 N N . CYS A 1 121 ? 19.379 9.695 -41.502 1.00 50.50 121 CYS A N 1
ATOM 974 C CA . CYS A 1 121 ? 19.105 10.586 -42.617 1.00 50.50 121 CYS A CA 1
ATOM 975 C C . CYS A 1 121 ? 20.350 11.465 -42.816 1.00 50.50 121 CYS A C 1
ATOM 977 O O . CYS A 1 121 ? 20.560 12.448 -42.101 1.00 50.50 121 CYS A O 1
ATOM 979 N N . GLU A 1 122 ? 21.234 11.070 -43.732 1.00 55.34 122 GLU A N 1
ATOM 980 C CA . GLU A 1 122 ? 22.264 11.952 -44.258 1.00 55.34 122 GLU A CA 1
ATOM 981 C C . GLU A 1 122 ? 21.560 13.163 -44.870 1.00 55.34 122 GLU A C 1
ATOM 983 O O . GLU A 1 122 ? 20.922 13.055 -45.912 1.00 55.34 122 GLU A O 1
ATOM 988 N N . THR A 1 123 ? 21.609 14.304 -44.180 1.00 51.41 123 THR A N 1
ATOM 989 C CA . THR A 1 123 ? 21.925 15.647 -44.707 1.00 51.41 123 THR A CA 1
ATOM 990 C C . THR A 1 123 ? 21.480 16.723 -43.715 1.00 51.41 123 THR A C 1
ATOM 992 O O . THR A 1 123 ? 20.452 17.372 -43.860 1.00 51.41 123 THR A O 1
ATOM 995 N N . ALA A 1 124 ? 22.322 16.991 -42.721 1.00 48.31 124 ALA A N 1
ATOM 996 C CA . ALA A 1 124 ? 22.411 18.329 -42.148 1.00 48.31 124 ALA A CA 1
ATOM 997 C C . ALA A 1 124 ? 23.823 18.843 -42.437 1.00 48.31 124 ALA A C 1
ATOM 999 O O . ALA A 1 124 ? 24.780 18.532 -41.730 1.00 48.31 124 ALA A O 1
ATOM 1000 N N . GLN A 1 125 ? 23.962 19.552 -43.560 1.00 48.75 125 GLN A N 1
ATOM 1001 C CA . GLN A 1 125 ? 25.202 20.216 -43.944 1.00 48.75 125 GLN A CA 1
ATOM 1002 C C . GLN A 1 125 ? 25.648 21.168 -42.830 1.00 48.75 125 GLN A C 1
ATOM 1004 O O . GLN A 1 125 ? 24.891 22.027 -42.380 1.00 48.75 125 GLN A O 1
ATOM 1009 N N . ARG A 1 126 ? 26.904 21.021 -42.407 1.00 40.69 126 ARG A N 1
ATOM 1010 C CA . ARG A 1 126 ? 27.567 21.945 -41.489 1.00 40.69 126 ARG A CA 1
ATOM 1011 C C . ARG A 1 126 ? 27.835 23.265 -42.235 1.00 40.69 126 ARG A C 1
ATOM 1013 O O . ARG A 1 126 ? 28.479 23.205 -43.287 1.00 40.69 126 ARG A O 1
ATOM 1020 N N . PRO A 1 127 ? 27.368 24.431 -41.751 1.00 52.16 127 PRO A N 1
ATOM 1021 C CA . PRO A 1 127 ? 27.718 25.701 -42.372 1.00 52.16 127 PRO A CA 1
ATOM 1022 C C . PRO A 1 127 ? 29.211 25.992 -42.160 1.00 52.16 127 PRO A C 1
ATOM 1024 O O . PRO A 1 127 ? 29.781 25.581 -41.145 1.00 52.16 127 PRO A O 1
ATOM 1027 N N . LYS A 1 128 ? 29.817 26.654 -43.153 1.00 51.47 128 LYS A N 1
ATOM 1028 C CA . LYS A 1 128 ? 31.204 27.143 -43.129 1.00 51.47 128 LYS A CA 1
ATOM 1029 C C . LYS A 1 128 ? 31.430 28.167 -42.025 1.00 51.47 128 LYS A C 1
ATOM 1031 O O . LYS A 1 128 ? 30.514 28.990 -41.812 1.00 51.47 128 LYS A O 1
#

Radius of gyration: 24.07 Å; chains: 1; bounding box: 57×41×72 Å

pLDDT: mean 73.97, std 10.49, range [40.69, 88.44]

Organism: NCBI:txid2594499